Protein AF-A0A975VCB9-F1 (afdb_monomer)

pLDDT: mean 85.42, std 9.33, range [55.75, 95.0]

Radius of gyration: 16.87 Å; Cα contacts (8 Å, |Δi|>4): 49; chains: 1; bounding box: 42×22×52 Å

Solvent-accessible surface area (backbone atoms only — not comparable to full-atom values): 5746 Å² total; per-residue (Å²): 135,86,52,75,66,55,53,53,53,50,51,50,53,52,50,51,53,51,51,54,49,54,54,50,51,54,52,51,52,47,60,73,66,67,53,92,60,88,48,73,65,56,54,49,51,47,47,71,63,49,43,59,55,53,52,52,51,51,52,52,50,50,54,46,46,53,52,18,51,51,39,30,74,76,68,67,43,56,66,54,43,54,54,45,51,54,53,53,52,51,53,52,52,52,53,51,52,53,59,77,75,106

Secondary structure (DSSP, 8-state):
---HHHHHHHHHHHHHHHHHHHHHHHHHHHHHTT-SS--HHHHHHHHHHHHHHHHHHHHHHHHHHHHHHHHHHHH---HHHHHHHHHHHHHHHHHHHHHHH-

Foldseek 3Di:
DQDPLNVLLVVLVVLLVLLLVQLVVLVVVCVVVVPPDDDPVSVVVCCVRNVVSVVVNVVSLVVLCVVQVCCCVPPVDNVSVVSSVVSVVVVVVSVVVSVVVD

Structure (mmCIF, N/CA/C/O backbone):
data_AF-A0A975VCB9-F1
#
_entry.id   AF-A0A975VCB9-F1
#
loop_
_atom_site.group_PDB
_atom_site.id
_atom_site.type_symbol
_atom_site.label_atom_id
_atom_site.label_alt_id
_atom_site.label_comp_id
_atom_site.label_asym_id
_atom_site.label_entity_id
_atom_site.label_seq_id
_atom_site.pdbx_PDB_ins_code
_atom_site.Cartn_x
_atom_site.Cartn_y
_atom_site.Cartn_z
_atom_site.occupancy
_atom_site.B_iso_or_equiv
_atom_site.auth_seq_id
_atom_site.auth_comp_id
_atom_site.auth_asym_id
_atom_site.auth_atom_id
_atom_site.pdbx_PDB_model_num
ATOM 1 N N . MET A 1 1 ? -23.698 9.469 4.908 1.00 64.25 1 MET A N 1
ATOM 2 C CA . MET A 1 1 ? -22.458 9.778 5.659 1.00 64.25 1 MET A CA 1
ATOM 3 C C . MET A 1 1 ? -21.425 8.709 5.335 1.00 64.25 1 MET A C 1
ATOM 5 O O . MET A 1 1 ? -21.709 7.540 5.560 1.00 64.25 1 MET A O 1
ATOM 9 N N . ILE A 1 2 ? -20.274 9.068 4.760 1.00 74.69 2 ILE A N 1
ATOM 10 C CA . ILE A 1 2 ? -19.209 8.097 4.451 1.00 74.69 2 ILE A CA 1
ATOM 11 C C . ILE A 1 2 ? -18.436 7.804 5.742 1.00 74.69 2 ILE A C 1
ATOM 13 O O . ILE A 1 2 ? -18.001 8.728 6.428 1.00 74.69 2 ILE A O 1
ATOM 17 N N . SER A 1 3 ? -18.280 6.526 6.098 1.00 86.50 3 SER A N 1
ATOM 18 C CA . SER A 1 3 ? -17.515 6.152 7.292 1.00 86.50 3 SER A CA 1
ATOM 19 C C . SER A 1 3 ? -16.011 6.350 7.060 1.00 86.50 3 SER A C 1
ATOM 21 O O . SER A 1 3 ? -15.511 6.141 5.954 1.00 86.50 3 SER A O 1
ATOM 23 N N . ARG A 1 4 ? -15.250 6.691 8.110 1.00 85.62 4 ARG A N 1
ATOM 24 C CA . ARG A 1 4 ? -13.776 6.811 8.027 1.00 85.62 4 ARG A CA 1
ATOM 25 C C . ARG A 1 4 ? -13.111 5.532 7.498 1.00 85.62 4 ARG A C 1
ATOM 27 O O . ARG A 1 4 ? -12.105 5.602 6.803 1.00 85.62 4 ARG A O 1
ATOM 34 N N . ARG A 1 5 ? -13.711 4.370 7.778 1.00 85.81 5 ARG A N 1
ATOM 35 C CA . ARG A 1 5 ? -13.257 3.059 7.290 1.00 85.81 5 ARG A CA 1
ATOM 36 C C . ARG A 1 5 ? -13.437 2.935 5.774 1.00 85.81 5 ARG A C 1
ATOM 38 O O . ARG A 1 5 ? -12.531 2.463 5.102 1.00 85.81 5 ARG A O 1
ATOM 45 N N . CYS A 1 6 ? -14.554 3.425 5.229 1.00 87.19 6 CYS A N 1
ATOM 46 C CA . CYS A 1 6 ? -14.783 3.464 3.782 1.00 87.19 6 CYS A CA 1
ATOM 47 C C . CYS A 1 6 ? -13.758 4.354 3.068 1.00 87.19 6 CYS A C 1
ATOM 49 O O . CYS A 1 6 ? -13.271 3.972 2.011 1.00 87.19 6 CYS A O 1
ATOM 51 N N . LEU A 1 7 ? -13.392 5.499 3.657 1.00 89.62 7 LEU A N 1
ATOM 52 C CA . LEU A 1 7 ? -12.347 6.369 3.102 1.00 89.62 7 LEU A CA 1
ATOM 53 C C . LEU A 1 7 ? -10.975 5.685 3.112 1.00 89.62 7 LEU A C 1
ATOM 55 O O . LEU A 1 7 ? -10.270 5.726 2.112 1.00 89.62 7 LEU A O 1
ATOM 59 N N . TYR A 1 8 ? -10.619 5.013 4.211 1.00 90.31 8 TYR A N 1
ATOM 60 C CA . TYR A 1 8 ? -9.361 4.271 4.325 1.00 90.31 8 TYR A CA 1
ATOM 61 C C . TYR A 1 8 ? -9.256 3.128 3.307 1.00 90.31 8 TYR A C 1
ATOM 63 O O . TYR A 1 8 ? -8.241 2.994 2.623 1.00 90.31 8 TYR A O 1
ATOM 71 N N . VAL A 1 9 ? -10.314 2.322 3.180 1.00 92.75 9 VAL A N 1
ATOM 72 C CA . VAL A 1 9 ? -10.372 1.224 2.205 1.00 92.75 9 VAL A CA 1
ATOM 73 C C . VAL A 1 9 ? -10.349 1.773 0.780 1.00 92.75 9 VAL A C 1
ATOM 75 O O . VAL A 1 9 ? -9.579 1.283 -0.038 1.00 92.75 9 VAL A O 1
ATOM 78 N N . GLY A 1 10 ? -11.134 2.814 0.490 1.00 93.06 10 GLY A N 1
ATOM 79 C CA . GLY A 1 10 ? -11.182 3.440 -0.832 1.00 93.06 10 GLY A CA 1
ATOM 80 C C . GLY A 1 10 ? -9.841 4.040 -1.251 1.00 93.06 10 GLY A C 1
ATOM 81 O O . GLY A 1 10 ? -9.393 3.806 -2.370 1.00 93.06 10 GLY A O 1
ATOM 82 N N . ALA A 1 11 ? -9.159 4.742 -0.341 1.00 92.44 11 ALA A N 1
ATOM 83 C CA . ALA A 1 11 ? -7.824 5.275 -0.592 1.00 92.44 11 ALA A CA 1
ATOM 84 C C . ALA A 1 11 ? -6.830 4.150 -0.905 1.00 92.44 11 ALA A C 1
ATOM 86 O O . ALA A 1 11 ? -6.117 4.234 -1.899 1.00 92.44 11 ALA A O 1
ATOM 87 N N . ASN A 1 12 ? -6.810 3.078 -0.106 1.00 95.00 12 ASN A N 1
ATOM 88 C CA . ASN A 1 12 ? -5.911 1.947 -0.344 1.00 95.00 12 ASN A CA 1
ATOM 89 C C . ASN A 1 12 ? -6.224 1.198 -1.641 1.00 95.00 12 ASN A C 1
ATOM 91 O O . ASN A 1 12 ? -5.299 0.834 -2.359 1.00 95.00 12 ASN A O 1
ATOM 95 N N . ALA A 1 13 ? -7.501 1.007 -1.975 1.00 93.69 13 ALA A N 1
ATOM 96 C CA . ALA A 1 13 ? -7.898 0.411 -3.246 1.00 93.69 13 ALA A CA 1
ATOM 97 C C . ALA A 1 13 ? -7.398 1.251 -4.431 1.00 93.69 13 ALA A C 1
ATOM 99 O O . ALA A 1 13 ? -6.801 0.709 -5.358 1.00 93.69 13 ALA A O 1
ATOM 100 N N . LEU A 1 14 ? -7.566 2.576 -4.370 1.00 94.06 14 LEU A N 1
ATOM 101 C CA . LEU A 1 14 ? -7.026 3.490 -5.376 1.00 94.06 14 LEU A CA 1
ATOM 102 C C . LEU A 1 14 ? -5.493 3.423 -5.440 1.00 94.06 14 LEU A C 1
ATOM 104 O O . LEU A 1 14 ? -4.932 3.376 -6.530 1.00 94.06 14 LEU A O 1
ATOM 108 N N . GLY A 1 15 ? -4.818 3.367 -4.290 1.00 92.25 15 GLY A N 1
ATOM 109 C CA . GLY A 1 15 ? -3.366 3.218 -4.208 1.00 92.25 15 GLY A CA 1
ATOM 110 C C . GLY A 1 15 ? -2.854 1.944 -4.871 1.00 92.25 15 GLY A C 1
ATOM 111 O O . GLY A 1 15 ? -1.901 2.001 -5.642 1.00 92.25 15 GLY A O 1
ATOM 112 N N . ILE A 1 16 ? -3.522 0.812 -4.634 1.00 93.44 16 ILE A N 1
ATOM 113 C CA . ILE A 1 16 ? -3.203 -0.468 -5.278 1.00 93.44 16 ILE A CA 1
ATOM 114 C C . ILE A 1 16 ? -3.407 -0.373 -6.793 1.00 93.44 16 ILE A C 1
ATOM 116 O O . ILE A 1 16 ? -2.541 -0.804 -7.550 1.00 93.44 16 ILE A O 1
ATOM 120 N N . LEU A 1 17 ? -4.517 0.215 -7.253 1.00 93.62 17 LEU A N 1
ATOM 121 C CA . LEU A 1 17 ? -4.779 0.389 -8.685 1.00 93.62 17 LEU A CA 1
ATOM 122 C C . LEU A 1 17 ? -3.711 1.257 -9.359 1.00 93.62 17 LEU A C 1
ATOM 124 O O . LEU A 1 17 ? -3.212 0.889 -10.420 1.00 93.62 17 LEU A O 1
ATOM 128 N N . LEU A 1 18 ? -3.327 2.371 -8.730 1.00 91.25 18 LEU A N 1
ATOM 129 C CA . LEU A 1 18 ? -2.250 3.233 -9.216 1.00 91.25 18 LEU A CA 1
ATOM 130 C C . LEU A 1 18 ? -0.911 2.493 -9.248 1.00 91.25 18 LEU A C 1
ATOM 132 O O . LEU A 1 18 ? -0.181 2.596 -10.228 1.00 91.25 18 LEU A O 1
ATOM 136 N N . PHE A 1 19 ? -0.602 1.713 -8.211 1.00 89.81 19 PHE A N 1
ATOM 137 C CA . PHE A 1 19 ? 0.627 0.928 -8.147 1.00 89.81 19 PHE A CA 1
ATOM 138 C C . PHE A 1 19 ? 0.710 -0.085 -9.295 1.00 89.81 19 PHE A C 1
ATOM 140 O O . PHE A 1 19 ? 1.701 -0.110 -10.023 1.00 89.81 19 PHE A O 1
ATOM 147 N N . LEU A 1 20 ? -0.356 -0.861 -9.511 1.00 89.88 20 LEU A N 1
ATOM 148 C CA . LEU A 1 20 ? -0.441 -1.818 -10.616 1.00 89.88 20 LEU A CA 1
ATOM 149 C C . LEU A 1 20 ? -0.354 -1.125 -11.983 1.00 89.88 20 LEU A C 1
ATOM 151 O O . LEU A 1 20 ? 0.306 -1.635 -12.886 1.00 89.88 20 LEU A O 1
ATOM 155 N N . TYR A 1 21 ? -0.991 0.039 -12.130 1.00 90.12 21 TYR A N 1
ATOM 156 C CA . TYR A 1 21 ? -0.925 0.840 -13.350 1.00 90.12 21 TYR A CA 1
ATOM 157 C C . TYR A 1 21 ? 0.507 1.294 -13.661 1.00 90.12 21 TYR A C 1
ATOM 159 O O . TYR A 1 21 ? 0.986 1.054 -14.766 1.00 90.12 21 TYR A O 1
ATOM 167 N N . PHE A 1 22 ? 1.218 1.881 -12.692 1.00 86.62 22 PHE A N 1
ATOM 168 C CA . PHE A 1 22 ? 2.591 2.350 -12.905 1.00 86.62 22 PHE A CA 1
ATOM 169 C C . PHE A 1 22 ? 3.553 1.212 -13.233 1.00 86.62 22 PHE A C 1
ATOM 171 O O . PHE A 1 22 ? 4.354 1.340 -14.154 1.00 86.62 22 PHE A O 1
ATOM 178 N N . VAL A 1 23 ? 3.452 0.085 -12.521 1.00 85.62 23 VAL A N 1
ATOM 179 C CA . VAL A 1 23 ? 4.261 -1.106 -12.816 1.00 85.62 23 VAL A CA 1
ATOM 180 C C . VAL A 1 23 ? 4.021 -1.563 -14.255 1.00 85.62 23 VAL A C 1
ATOM 182 O O . VAL A 1 23 ? 4.976 -1.790 -14.995 1.00 85.62 23 VAL A O 1
ATOM 185 N N . ARG A 1 24 ? 2.751 -1.667 -14.667 1.00 87.06 24 ARG A N 1
ATOM 186 C CA . ARG A 1 24 ? 2.384 -2.096 -16.019 1.00 87.06 24 ARG A CA 1
ATOM 187 C C . ARG A 1 24 ? 2.909 -1.141 -17.088 1.00 87.06 24 ARG A C 1
ATOM 189 O O . ARG A 1 24 ? 3.415 -1.607 -18.104 1.00 87.06 24 ARG A O 1
ATOM 196 N N . GLU A 1 25 ? 2.789 0.168 -16.879 1.00 86.38 25 GLU A N 1
ATOM 197 C CA . GLU A 1 25 ? 3.311 1.168 -17.817 1.00 86.38 25 GLU A CA 1
ATOM 198 C C . GLU A 1 25 ? 4.827 1.033 -17.983 1.00 86.38 25 GLU A C 1
ATOM 200 O O . GLU A 1 25 ? 5.309 0.966 -19.113 1.00 86.38 25 GLU A O 1
ATOM 205 N N . ILE A 1 26 ? 5.569 0.885 -16.881 1.00 81.94 26 ILE A N 1
ATOM 206 C CA . ILE A 1 26 ? 7.025 0.681 -16.914 1.00 81.94 26 ILE A CA 1
ATOM 207 C C . ILE A 1 26 ? 7.380 -0.589 -17.695 1.00 81.94 26 ILE A C 1
ATOM 209 O O . ILE A 1 26 ? 8.216 -0.537 -18.594 1.00 81.94 26 ILE A O 1
ATOM 213 N N . GLN A 1 27 ? 6.706 -1.709 -17.421 1.00 80.62 27 GLN A N 1
ATOM 214 C CA . GLN A 1 27 ? 6.914 -2.954 -18.169 1.00 80.62 27 GLN A CA 1
ATOM 215 C C . GLN A 1 27 ? 6.607 -2.796 -19.661 1.00 80.62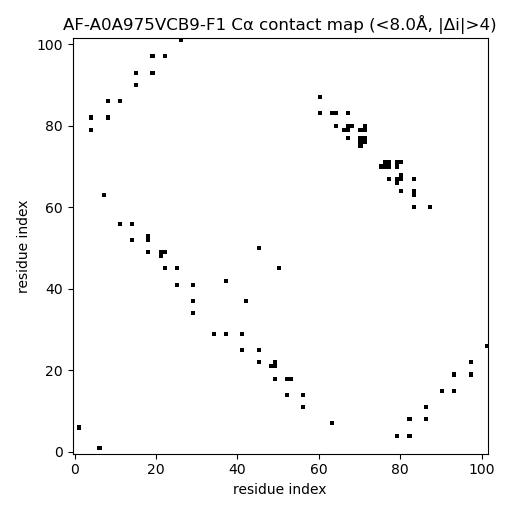 27 GLN A C 1
ATOM 217 O O . GLN A 1 27 ? 7.349 -3.298 -20.502 1.00 80.62 27 GLN A O 1
ATOM 222 N N . SER A 1 28 ? 5.532 -2.080 -20.000 1.00 83.81 28 SER A N 1
ATOM 223 C CA . SER A 1 28 ? 5.158 -1.848 -21.394 1.00 83.81 28 SER A CA 1
ATOM 224 C C . SER A 1 28 ? 6.194 -1.002 -22.136 1.00 83.81 28 SER A C 1
ATOM 226 O O . SER A 1 28 ? 6.476 -1.271 -23.302 1.00 83.81 28 SER A O 1
ATOM 228 N N . THR A 1 29 ? 6.799 -0.023 -21.460 1.00 82.12 29 THR A N 1
ATOM 229 C CA . THR A 1 29 ? 7.872 0.807 -22.016 1.00 82.12 29 THR A CA 1
ATOM 230 C C . THR A 1 29 ? 9.121 -0.030 -22.275 1.00 82.12 29 THR A C 1
ATOM 232 O O . THR A 1 29 ? 9.636 -0.000 -23.388 1.00 82.12 29 THR A O 1
ATOM 235 N N . ILE A 1 30 ? 9.534 -0.868 -21.314 1.00 77.19 30 ILE A N 1
ATOM 236 C CA . ILE A 1 30 ? 10.675 -1.787 -21.478 1.00 77.19 30 ILE A CA 1
ATOM 237 C C . ILE A 1 30 ? 10.460 -2.719 -22.682 1.00 77.19 30 ILE A C 1
ATOM 239 O O . ILE A 1 30 ? 11.357 -2.890 -23.503 1.00 77.19 30 ILE A O 1
ATOM 243 N N . GLN A 1 31 ? 9.255 -3.286 -22.826 1.00 80.12 31 GLN A N 1
ATOM 244 C CA . GLN A 1 31 ? 8.923 -4.168 -23.951 1.00 80.12 31 GLN A CA 1
ATOM 245 C C . GLN A 1 31 ? 8.931 -3.443 -25.303 1.00 80.12 31 GLN A C 1
ATOM 247 O O . GLN A 1 31 ? 9.387 -4.010 -26.292 1.00 80.12 31 GLN A O 1
ATOM 252 N N . ARG A 1 32 ? 8.427 -2.203 -25.366 1.00 80.81 32 ARG A N 1
ATOM 253 C CA . ARG A 1 32 ? 8.382 -1.406 -26.608 1.00 80.81 32 ARG A CA 1
ATOM 254 C C . ARG A 1 32 ? 9.757 -0.976 -27.093 1.00 80.81 32 ARG A C 1
ATOM 256 O O . ARG A 1 32 ? 9.938 -0.795 -28.290 1.00 80.81 32 ARG A O 1
ATOM 263 N N . GLU A 1 33 ? 10.695 -0.786 -26.177 1.00 77.38 33 GLU A N 1
ATOM 264 C CA . GLU A 1 33 ? 12.057 -0.383 -26.514 1.00 77.38 33 GLU A CA 1
ATOM 265 C C . GLU A 1 33 ? 12.942 -1.569 -26.941 1.00 77.38 33 GLU A C 1
ATOM 267 O O . GLU A 1 33 ? 14.121 -1.361 -27.210 1.00 77.38 33 GLU A O 1
ATOM 272 N N . GLU A 1 34 ? 12.390 -2.795 -27.010 1.00 64.81 34 GLU A N 1
ATOM 273 C CA . GLU A 1 34 ? 13.095 -4.047 -27.357 1.00 64.81 34 GLU A CA 1
ATOM 274 C C . GLU A 1 34 ? 14.418 -4.235 -26.594 1.00 64.81 34 GLU A C 1
ATOM 276 O O . GLU A 1 34 ? 15.330 -4.938 -27.038 1.00 64.81 34 GLU A O 1
ATOM 281 N N . ARG A 1 35 ? 14.541 -3.618 -25.413 1.00 62.81 35 ARG A N 1
ATOM 282 C CA . ARG A 1 35 ? 15.749 -3.738 -24.606 1.00 62.81 35 ARG A CA 1
ATOM 283 C C . ARG A 1 35 ? 15.800 -5.148 -24.046 1.00 62.81 35 ARG A C 1
ATOM 285 O O . ARG A 1 35 ? 14.957 -5.558 -23.252 1.00 62.81 35 ARG A O 1
ATOM 292 N N . SER A 1 36 ? 16.814 -5.900 -24.466 1.00 59.62 36 SER A N 1
ATOM 293 C CA . SER A 1 36 ? 17.033 -7.281 -24.030 1.00 59.62 36 SER A CA 1
ATOM 294 C C . SER A 1 36 ? 17.307 -7.394 -22.527 1.00 59.62 36 SER A C 1
ATOM 296 O O . SER A 1 36 ? 17.126 -8.470 -21.960 1.00 59.62 36 SER A O 1
ATOM 298 N N . HIS A 1 37 ? 17.708 -6.296 -21.874 1.00 61.41 37 HIS A N 1
ATOM 299 C CA . HIS A 1 37 ? 17.876 -6.213 -20.428 1.00 61.41 37 HIS A CA 1
ATOM 300 C C . HIS A 1 37 ? 17.334 -4.883 -19.884 1.00 61.41 37 HIS A C 1
ATOM 302 O O . HIS A 1 37 ? 17.541 -3.855 -20.523 1.00 61.41 37 HIS A O 1
ATOM 308 N N . PRO A 1 38 ? 16.662 -4.888 -18.715 1.00 63.81 38 PRO A N 1
ATOM 309 C CA . PRO A 1 38 ? 16.330 -3.660 -18.006 1.00 63.81 38 PRO A CA 1
ATOM 310 C C . PRO A 1 38 ? 17.621 -2.952 -17.600 1.00 63.81 38 PRO A C 1
ATOM 312 O O . PRO A 1 38 ? 18.472 -3.542 -16.926 1.00 63.81 38 PRO A O 1
ATOM 315 N N . ASP A 1 39 ? 17.759 -1.687 -17.978 1.00 72.00 39 ASP A N 1
ATOM 316 C CA . ASP A 1 39 ? 18.944 -0.910 -17.642 1.00 72.00 39 ASP A CA 1
ATOM 317 C C . ASP A 1 39 ? 18.800 -0.281 -16.248 1.00 72.00 39 ASP A C 1
ATOM 319 O O . ASP A 1 39 ? 17.707 -0.146 -15.686 1.00 72.00 39 ASP A O 1
ATOM 323 N N . PHE A 1 40 ? 19.913 0.190 -15.679 1.00 73.38 40 PHE A N 1
ATOM 324 C CA . PHE A 1 40 ? 19.900 0.931 -14.410 1.00 73.38 40 PHE A CA 1
ATOM 325 C C . PHE A 1 40 ? 18.954 2.150 -14.448 1.00 73.38 40 PHE A C 1
ATOM 327 O O . PHE A 1 40 ? 18.334 2.490 -13.439 1.00 73.38 40 PHE A O 1
ATOM 334 N N . GLY A 1 41 ? 18.791 2.770 -15.624 1.00 74.00 41 GLY A N 1
ATOM 335 C CA . GLY A 1 41 ? 17.841 3.862 -15.847 1.00 74.00 41 GLY A CA 1
ATOM 336 C C . GLY A 1 41 ? 16.378 3.455 -15.643 1.00 74.00 41 GLY A C 1
ATOM 337 O O . GLY A 1 41 ? 15.619 4.209 -15.035 1.00 74.00 41 GLY A O 1
ATOM 338 N N . ASP A 1 42 ? 15.996 2.245 -16.048 1.00 69.75 42 ASP A N 1
ATOM 339 C CA . ASP A 1 42 ? 14.623 1.743 -15.908 1.00 69.75 42 ASP A CA 1
ATOM 340 C C . ASP A 1 42 ? 14.306 1.444 -14.436 1.00 69.75 42 ASP A C 1
ATOM 342 O O . ASP A 1 42 ? 13.227 1.765 -13.930 1.00 69.75 42 ASP A O 1
ATOM 346 N N . SER A 1 43 ? 15.298 0.925 -13.706 1.00 70.94 43 SER A N 1
ATOM 347 C CA . SER A 1 43 ? 15.215 0.727 -12.253 1.00 70.94 43 SER A CA 1
ATOM 348 C C . SER A 1 43 ? 15.103 2.054 -11.495 1.00 70.94 43 SER A C 1
ATOM 350 O O . SER A 1 43 ? 14.315 2.166 -10.555 1.00 70.94 43 SER A O 1
ATOM 352 N N . LEU A 1 44 ? 15.846 3.087 -11.910 1.00 78.56 44 LEU A N 1
ATOM 353 C CA . LEU A 1 44 ? 15.719 4.429 -11.337 1.00 78.56 44 LEU A CA 1
ATOM 354 C C . LEU A 1 44 ? 14.346 5.036 -11.628 1.00 78.56 44 LEU A C 1
ATOM 356 O O . LEU A 1 44 ? 13.734 5.596 -10.722 1.00 78.56 44 LEU A O 1
ATOM 360 N N . SER A 1 45 ? 13.838 4.888 -12.852 1.00 74.94 45 SER A N 1
ATOM 361 C CA . SER A 1 45 ? 12.490 5.330 -13.221 1.00 74.94 45 SER A CA 1
ATOM 362 C C . SER A 1 45 ? 11.430 4.660 -12.344 1.00 74.94 45 SER A C 1
ATOM 364 O O . SER A 1 45 ? 10.571 5.335 -11.771 1.00 74.94 45 SER A O 1
ATOM 366 N N . PHE A 1 46 ? 11.545 3.349 -12.119 1.00 72.12 46 PHE A N 1
ATOM 367 C CA . PHE A 1 46 ? 10.680 2.629 -11.189 1.00 72.12 46 PHE A CA 1
ATOM 368 C C . PHE A 1 46 ? 10.755 3.192 -9.770 1.00 72.12 46 PHE A C 1
ATOM 370 O O . PHE A 1 46 ? 9.722 3.463 -9.156 1.00 72.12 46 PHE A O 1
ATOM 377 N N . ILE A 1 47 ? 11.963 3.428 -9.258 1.00 78.31 47 ILE A N 1
ATOM 378 C CA . ILE A 1 47 ? 12.166 3.992 -7.924 1.00 78.31 47 ILE A CA 1
ATOM 379 C C . ILE A 1 47 ? 11.538 5.388 -7.830 1.00 78.31 47 ILE A C 1
ATOM 381 O O . ILE A 1 47 ? 10.752 5.634 -6.924 1.00 78.31 47 ILE A O 1
ATOM 385 N N . PHE A 1 48 ? 11.795 6.298 -8.766 1.00 81.69 48 PHE A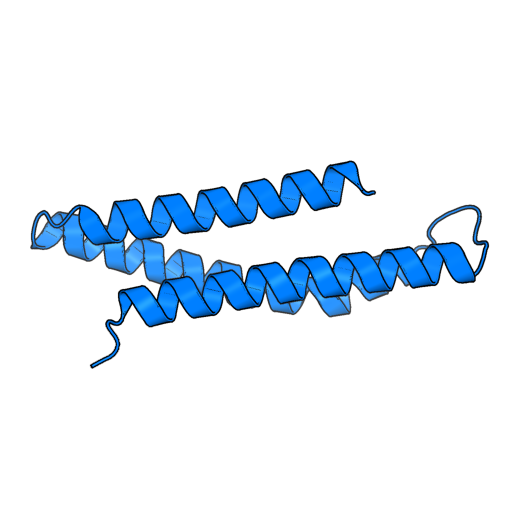 N 1
ATOM 386 C CA . PHE A 1 48 ? 11.260 7.660 -8.678 1.00 81.69 48 PHE A CA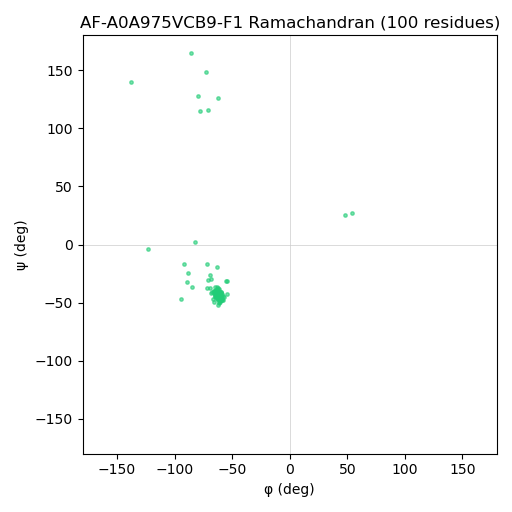 1
ATOM 387 C C . PHE A 1 48 ? 9.742 7.743 -8.867 1.00 81.69 48 PHE A C 1
ATOM 389 O O . PHE A 1 48 ? 9.119 8.653 -8.323 1.00 81.69 48 PHE A O 1
ATOM 396 N N . THR A 1 49 ? 9.136 6.791 -9.580 1.00 78.94 49 THR A N 1
ATOM 397 C CA . THR A 1 49 ? 7.697 6.824 -9.882 1.00 78.94 49 THR A CA 1
ATOM 398 C C . THR A 1 49 ? 6.874 6.027 -8.867 1.00 78.94 49 THR A C 1
ATOM 400 O O . THR A 1 49 ? 5.879 6.524 -8.341 1.00 78.94 49 THR A O 1
ATOM 403 N N . ALA A 1 50 ? 7.294 4.801 -8.539 1.00 80.44 50 ALA A N 1
ATOM 404 C CA . ALA A 1 50 ? 6.541 3.904 -7.666 1.00 80.44 50 ALA A CA 1
ATOM 405 C C . ALA A 1 50 ? 6.887 4.074 -6.176 1.00 80.44 50 ALA A C 1
ATOM 407 O O . ALA A 1 50 ? 6.003 3.909 -5.333 1.00 80.44 50 ALA A O 1
ATOM 408 N N . LEU A 1 51 ? 8.131 4.432 -5.819 1.00 83.31 51 LEU A N 1
ATOM 409 C CA . LEU A 1 51 ? 8.544 4.542 -4.411 1.00 83.31 51 LEU A CA 1
ATOM 410 C C . LEU A 1 51 ? 7.763 5.615 -3.634 1.00 83.31 51 LEU A C 1
ATOM 412 O O . LEU A 1 51 ? 7.344 5.310 -2.517 1.00 83.31 51 LEU A O 1
ATOM 416 N N . PRO A 1 52 ? 7.503 6.830 -4.167 1.00 86.94 52 PRO A N 1
ATOM 417 C CA . PRO A 1 52 ? 6.714 7.825 -3.442 1.00 86.94 52 PRO A CA 1
ATOM 418 C C . PRO A 1 52 ? 5.297 7.327 -3.151 1.00 86.94 52 PRO A C 1
ATOM 420 O O . PRO A 1 52 ? 4.793 7.504 -2.043 1.00 86.94 52 PRO A O 1
ATOM 423 N N . LEU A 1 53 ? 4.678 6.645 -4.120 1.00 88.25 53 LEU A N 1
ATOM 424 C CA . LEU A 1 53 ? 3.351 6.058 -3.963 1.00 88.25 53 LEU A CA 1
ATOM 425 C C . LEU A 1 53 ? 3.355 4.996 -2.856 1.00 88.25 53 LEU A C 1
ATOM 427 O O . LEU A 1 53 ? 2.563 5.077 -1.917 1.00 88.25 53 LEU A O 1
ATOM 431 N N . VAL A 1 54 ? 4.280 4.036 -2.930 1.00 86.31 54 VAL A N 1
ATOM 432 C CA . VAL A 1 54 ? 4.425 2.982 -1.917 1.00 86.31 54 VAL A CA 1
ATOM 433 C C . VAL A 1 54 ? 4.716 3.586 -0.541 1.00 86.31 54 VAL A C 1
ATOM 435 O O . VAL A 1 54 ? 4.121 3.159 0.443 1.00 86.31 54 VAL A O 1
ATOM 438 N N . GLY A 1 55 ? 5.558 4.619 -0.462 1.00 89.50 55 GLY A N 1
ATOM 439 C CA . GLY A 1 55 ? 5.888 5.316 0.781 1.00 89.50 55 GLY A CA 1
ATOM 440 C C . GLY A 1 55 ? 4.680 6.003 1.422 1.00 89.50 55 GLY A C 1
ATOM 441 O O . GLY A 1 55 ? 4.421 5.813 2.612 1.00 89.50 55 GLY A O 1
ATOM 442 N N . VAL A 1 56 ? 3.891 6.743 0.636 1.00 92.12 56 VAL A N 1
ATOM 443 C CA . VAL A 1 56 ? 2.660 7.394 1.118 1.00 92.12 56 VAL A CA 1
ATOM 444 C C . VAL A 1 56 ? 1.673 6.353 1.641 1.00 92.12 56 VAL A C 1
ATOM 446 O O . VAL A 1 56 ? 1.160 6.491 2.752 1.00 92.12 56 VAL A O 1
ATOM 449 N N . PHE A 1 57 ? 1.435 5.276 0.890 1.00 92.12 57 PHE A N 1
ATOM 450 C CA . PHE A 1 57 ? 0.498 4.238 1.317 1.00 92.12 57 PHE A CA 1
ATOM 451 C C . PHE A 1 57 ? 1.022 3.395 2.482 1.00 92.12 57 PHE A C 1
ATOM 453 O O . PHE A 1 57 ? 0.233 2.987 3.333 1.00 92.12 57 PHE A O 1
ATOM 460 N N . ALA A 1 58 ? 2.335 3.200 2.605 1.00 89.81 58 ALA A N 1
ATOM 461 C CA . ALA A 1 58 ? 2.940 2.598 3.789 1.00 89.81 58 ALA A CA 1
ATOM 462 C C . ALA A 1 58 ? 2.688 3.454 5.042 1.00 89.81 58 ALA A C 1
ATOM 464 O O . ALA A 1 58 ? 2.266 2.917 6.066 1.00 89.81 58 ALA A O 1
ATOM 465 N N . MET A 1 59 ? 2.851 4.781 4.958 1.00 92.88 59 MET A N 1
ATOM 466 C CA . MET A 1 59 ? 2.517 5.686 6.066 1.00 92.88 59 MET A CA 1
ATOM 467 C C . MET A 1 59 ? 1.023 5.660 6.403 1.00 92.88 59 MET A C 1
ATOM 469 O O . MET A 1 59 ? 0.665 5.578 7.576 1.00 92.88 59 MET A O 1
ATOM 473 N N . VAL A 1 60 ? 0.141 5.683 5.398 1.00 91.69 60 VAL A N 1
ATOM 474 C CA . VAL A 1 60 ? -1.315 5.591 5.612 1.00 91.69 60 VAL A CA 1
ATOM 475 C C . VAL A 1 60 ? -1.683 4.286 6.321 1.00 91.69 60 VAL A C 1
ATO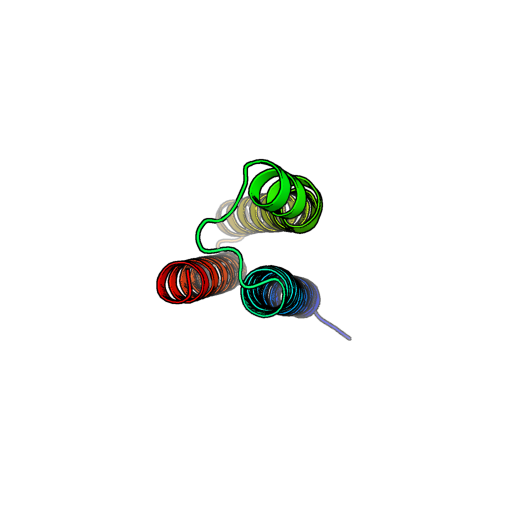M 477 O O . VAL A 1 60 ? -2.451 4.312 7.284 1.00 91.69 60 VAL A O 1
ATOM 480 N N . ASN A 1 61 ? -1.109 3.159 5.896 1.00 92.38 61 ASN A N 1
ATOM 481 C CA . ASN A 1 61 ? -1.327 1.863 6.536 1.00 92.38 61 ASN A CA 1
ATOM 482 C C . ASN A 1 61 ? -0.772 1.821 7.964 1.00 92.38 61 ASN A C 1
ATOM 484 O O . ASN A 1 61 ? -1.438 1.300 8.856 1.00 92.38 61 ASN A O 1
ATOM 488 N N . LEU A 1 62 ? 0.398 2.417 8.215 1.00 92.88 62 LEU A N 1
ATOM 489 C CA . LEU A 1 62 ? 0.972 2.510 9.558 1.00 92.88 62 LEU A CA 1
ATOM 490 C C . LEU A 1 62 ? 0.066 3.313 10.500 1.00 92.88 62 LEU A C 1
ATOM 492 O O . LEU A 1 62 ? -0.238 2.862 11.603 1.00 92.88 62 LEU A O 1
ATOM 496 N N . LEU A 1 63 ? -0.421 4.474 10.055 1.00 92.56 63 LEU A N 1
ATOM 497 C CA . LEU A 1 63 ? -1.366 5.289 10.822 1.00 92.56 63 LEU A CA 1
ATOM 498 C C . LEU A 1 63 ? -2.688 4.543 11.062 1.00 92.56 63 LEU A C 1
ATOM 500 O O . LEU A 1 63 ? -3.237 4.597 12.165 1.00 92.56 63 LEU A O 1
ATOM 504 N N . GLY A 1 64 ? -3.176 3.806 10.059 1.00 89.88 64 GLY A N 1
ATOM 505 C CA . GLY A 1 64 ? -4.341 2.928 10.177 1.00 89.88 64 GLY A CA 1
ATOM 506 C C . GLY A 1 64 ? -4.145 1.829 11.224 1.00 89.88 64 GLY A C 1
ATOM 507 O O . GLY A 1 64 ? -5.012 1.633 12.075 1.00 89.88 64 GLY A O 1
ATOM 508 N N . ALA A 1 65 ? -2.984 1.171 11.219 1.00 91.31 65 ALA A N 1
ATOM 509 C CA . ALA A 1 65 ? -2.628 0.123 12.170 1.00 91.31 65 ALA A CA 1
ATOM 510 C C . ALA A 1 65 ? -2.518 0.659 13.604 1.00 91.31 65 ALA A C 1
ATOM 512 O O . ALA A 1 65 ? -3.085 0.067 14.522 1.00 91.31 65 ALA A O 1
ATOM 513 N N . VAL A 1 66 ? -1.866 1.811 13.800 1.00 93.69 66 VAL A N 1
ATOM 514 C CA . VAL A 1 66 ? -1.793 2.475 15.112 1.00 93.69 66 VAL A CA 1
ATOM 515 C C . VAL A 1 66 ? -3.192 2.858 15.594 1.00 93.69 66 VAL A C 1
ATOM 517 O O . VAL A 1 66 ? -3.550 2.570 16.735 1.00 93.69 66 VAL A O 1
ATOM 520 N N . SER A 1 67 ? -4.025 3.441 14.727 1.00 91.12 67 SER A N 1
ATOM 521 C CA . SER A 1 67 ? -5.408 3.787 15.075 1.00 91.12 67 SER A CA 1
ATOM 522 C C . SER A 1 67 ? -6.234 2.554 15.455 1.00 91.12 67 SER A C 1
ATOM 524 O O . SER A 1 67 ? -6.993 2.601 16.426 1.00 91.12 67 SER A O 1
ATOM 526 N N . ALA A 1 68 ? -6.067 1.443 14.735 1.00 89.25 68 ALA A N 1
ATOM 527 C CA . ALA A 1 68 ? -6.729 0.182 15.038 1.00 89.25 68 ALA A CA 1
ATOM 528 C C . ALA A 1 68 ? -6.253 -0.420 16.368 1.00 89.25 68 ALA A C 1
ATOM 530 O O . ALA A 1 68 ? -7.081 -0.868 17.158 1.00 89.25 68 ALA A O 1
ATOM 531 N N . ALA A 1 69 ? -4.948 -0.374 16.648 1.00 91.56 69 ALA A N 1
ATOM 532 C CA . ALA A 1 69 ? -4.385 -0.824 17.917 1.00 91.56 69 ALA A CA 1
ATOM 533 C C . ALA A 1 69 ? -4.943 -0.008 19.091 1.00 91.56 69 ALA A C 1
ATOM 535 O O . ALA A 1 69 ? -5.405 -0.579 20.077 1.00 91.56 69 ALA A O 1
ATOM 536 N N . VAL A 1 70 ? -4.989 1.322 18.967 1.00 92.75 70 VAL A N 1
ATOM 537 C CA . VAL A 1 70 ? -5.575 2.203 19.989 1.00 92.75 70 VAL A CA 1
ATOM 538 C C . VAL A 1 70 ? -7.054 1.876 20.220 1.00 92.75 70 VAL A C 1
ATOM 540 O O . VAL A 1 70 ? -7.474 1.739 21.368 1.00 92.75 70 VAL A O 1
ATOM 543 N N . ALA A 1 71 ? -7.841 1.695 19.154 1.00 90.12 71 ALA A N 1
ATOM 544 C CA . ALA A 1 71 ? -9.254 1.323 19.264 1.00 90.12 71 ALA A CA 1
ATOM 545 C C . ALA A 1 71 ? -9.446 -0.039 19.954 1.00 90.12 71 ALA A C 1
ATOM 547 O O . ALA A 1 71 ? -10.350 -0.199 20.779 1.00 90.12 71 ALA A O 1
ATOM 548 N N . TYR A 1 72 ? -8.565 -0.998 19.672 1.00 91.44 72 TYR A N 1
ATOM 549 C CA . TYR A 1 72 ? -8.574 -2.301 20.321 1.00 91.44 72 TYR A CA 1
ATOM 550 C C . TYR A 1 72 ? -8.243 -2.197 21.816 1.00 91.44 72 TYR A C 1
ATOM 552 O O . TYR A 1 72 ? -8.996 -2.703 22.645 1.00 91.44 72 TYR A O 1
ATOM 560 N N . PHE A 1 73 ? -7.173 -1.495 22.193 1.00 94.31 73 PHE A N 1
ATOM 561 C CA . PHE A 1 73 ? -6.772 -1.388 23.599 1.00 94.31 73 PHE A CA 1
ATOM 562 C C . PHE A 1 73 ? -7.740 -0.552 24.442 1.00 94.31 73 PHE A C 1
ATOM 564 O O . PHE A 1 73 ? -8.000 -0.902 25.590 1.00 94.31 73 PHE A O 1
ATOM 571 N N . GLN A 1 74 ? -8.297 0.529 23.889 1.00 94.25 74 GLN A N 1
ATOM 572 C CA . GLN A 1 74 ? -9.177 1.429 24.643 1.00 94.25 74 GLN A CA 1
ATOM 573 C C . GLN A 1 74 ? -10.636 0.968 24.673 1.00 94.25 74 GLN A C 1
ATOM 575 O O . GLN A 1 74 ? -11.320 1.176 25.671 1.00 94.25 74 GLN A O 1
ATOM 580 N N . ARG A 1 75 ? -11.139 0.388 23.576 1.00 92.00 75 ARG A N 1
ATOM 581 C CA . ARG A 1 75 ? -12.576 0.108 23.391 1.00 92.00 75 ARG A CA 1
ATOM 582 C C . ARG A 1 75 ? -12.886 -1.360 23.113 1.00 92.00 75 ARG A C 1
ATOM 584 O O . ARG A 1 75 ? -14.054 -1.711 22.994 1.00 92.00 75 ARG A O 1
ATOM 591 N N . ARG A 1 76 ? -11.861 -2.214 22.987 1.00 91.06 76 ARG A N 1
ATOM 592 C CA . ARG A 1 76 ? -11.970 -3.615 22.533 1.00 91.06 76 ARG A CA 1
ATOM 593 C C . ARG A 1 76 ? -12.681 -3.771 21.186 1.00 91.06 76 ARG A C 1
ATOM 595 O O . ARG A 1 76 ? -13.237 -4.823 20.884 1.00 91.06 76 ARG A O 1
ATOM 602 N N . GLU A 1 77 ? -12.623 -2.739 20.346 1.00 90.19 77 GLU A N 1
ATOM 603 C CA . GLU A 1 77 ? -13.154 -2.797 18.988 1.00 90.19 77 GLU A CA 1
ATOM 604 C C . GLU A 1 77 ? -12.184 -3.559 18.077 1.00 90.19 77 GLU A C 1
ATOM 606 O O . GLU A 1 77 ? -11.076 -3.102 17.805 1.00 90.19 77 GLU A O 1
ATOM 611 N N . THR A 1 78 ? -12.608 -4.712 17.559 1.00 91.31 78 THR A N 1
ATOM 612 C CA . THR A 1 78 ? -11.803 -5.536 16.637 1.00 91.31 78 THR A CA 1
ATOM 613 C C . THR A 1 78 ? -11.992 -5.152 15.172 1.00 91.31 78 THR A C 1
ATOM 615 O O . THR A 1 78 ? -11.097 -5.360 14.354 1.00 91.31 78 THR A O 1
ATOM 618 N N . ALA A 1 79 ? -13.130 -4.546 14.824 1.00 90.06 79 ALA A N 1
ATOM 619 C CA . ALA A 1 79 ? -13.467 -4.209 13.442 1.00 90.06 79 ALA A CA 1
ATOM 620 C C . ALA A 1 79 ? -12.395 -3.360 12.717 1.00 90.06 79 ALA A C 1
ATOM 622 O O . ALA A 1 79 ? -12.079 -3.682 11.572 1.00 90.06 79 ALA A O 1
ATOM 623 N N . PRO A 1 80 ? -11.782 -2.321 13.327 1.00 88.06 80 PRO A N 1
ATOM 624 C CA . PRO A 1 80 ? -10.700 -1.570 12.683 1.00 88.06 80 PRO A CA 1
ATOM 625 C C . PRO A 1 80 ? -9.465 -2.426 12.371 1.00 88.06 80 PRO A C 1
ATOM 627 O O . PRO A 1 80 ? -8.859 -2.256 11.315 1.00 88.06 80 PRO A O 1
ATOM 630 N N . ALA A 1 81 ? -9.116 -3.363 13.258 1.00 88.94 81 ALA A N 1
ATOM 631 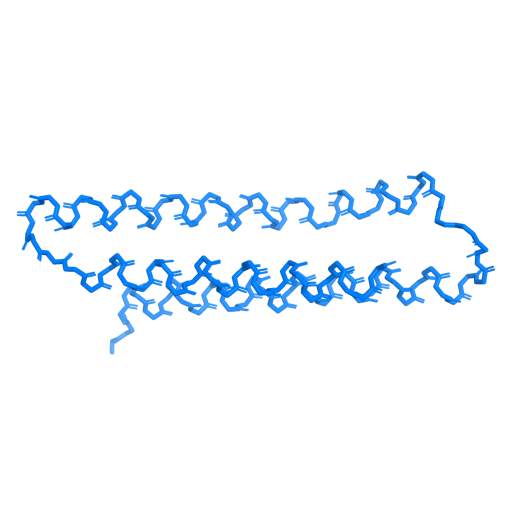C CA . ALA A 1 81 ? -7.972 -4.253 13.074 1.00 88.94 81 ALA A CA 1
ATOM 632 C C . ALA A 1 81 ? -8.206 -5.237 11.922 1.00 88.94 81 ALA A C 1
ATOM 634 O O . ALA A 1 81 ? -7.320 -5.423 11.093 1.00 88.94 81 ALA A O 1
ATOM 635 N N . VAL A 1 82 ? -9.419 -5.792 11.810 1.00 92.88 82 VAL A N 1
ATOM 636 C CA . VAL A 1 82 ? -9.805 -6.670 10.691 1.00 92.88 82 VAL A CA 1
ATOM 637 C C . VAL A 1 82 ? -9.740 -5.923 9.356 1.00 92.88 82 VAL A C 1
ATOM 639 O O . VAL A 1 82 ? -9.189 -6.443 8.389 1.00 92.88 82 VAL A O 1
ATOM 642 N N . VAL A 1 83 ? -10.243 -4.684 9.302 1.00 92.44 83 VAL A N 1
ATOM 643 C CA . VAL A 1 83 ? -10.161 -3.848 8.090 1.00 92.44 83 VAL A CA 1
ATOM 644 C C . VAL A 1 83 ? -8.705 -3.565 7.715 1.00 92.44 83 VAL A C 1
ATOM 646 O O . VAL A 1 83 ? -8.341 -3.686 6.547 1.00 92.44 83 VAL A O 1
ATOM 649 N N . CYS A 1 84 ? -7.862 -3.219 8.691 1.00 91.88 84 CYS A N 1
ATOM 650 C 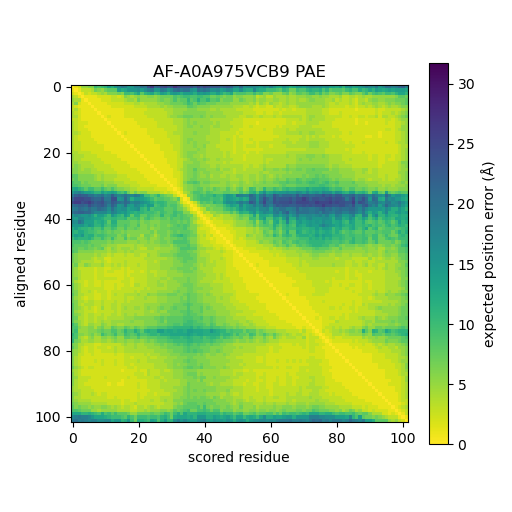CA . CYS A 1 84 ? -6.442 -2.979 8.453 1.00 91.88 84 CYS A CA 1
ATOM 651 C C . CYS A 1 84 ? -5.732 -4.238 7.936 1.00 91.88 84 CYS A C 1
ATOM 653 O O . CYS A 1 84 ? -4.996 -4.158 6.955 1.00 91.88 84 CYS A O 1
ATOM 655 N N . ALA A 1 85 ? -5.992 -5.397 8.549 1.00 92.31 85 ALA A N 1
ATOM 656 C CA . ALA A 1 85 ? -5.431 -6.674 8.121 1.00 92.31 85 ALA A CA 1
ATOM 657 C C . ALA A 1 85 ? -5.826 -7.002 6.675 1.00 92.31 85 ALA A C 1
ATOM 659 O O . ALA A 1 85 ? -4.953 -7.289 5.864 1.00 92.31 85 ALA A O 1
ATOM 660 N N . GLY A 1 86 ? -7.110 -6.863 6.325 1.00 93.69 86 GLY A N 1
ATOM 661 C CA . GLY A 1 86 ? -7.587 -7.087 4.958 1.00 93.69 86 GLY A CA 1
ATOM 662 C C . GLY A 1 86 ? -6.903 -6.181 3.931 1.00 93.69 86 GLY A C 1
ATOM 663 O O . GLY A 1 86 ? -6.478 -6.651 2.880 1.00 93.69 86 GLY A O 1
ATOM 664 N N . VAL A 1 87 ? -6.722 -4.896 4.250 1.00 94.44 87 VAL A N 1
ATOM 665 C CA . VAL A 1 87 ? -6.004 -3.954 3.376 1.00 94.44 87 VAL A CA 1
ATOM 666 C C . VAL A 1 87 ? -4.541 -4.361 3.180 1.00 94.44 87 VAL A C 1
ATOM 668 O O . VAL A 1 87 ? -4.062 -4.368 2.046 1.00 94.44 87 VAL A O 1
ATOM 671 N N . VAL A 1 88 ? -3.836 -4.736 4.250 1.00 91.75 88 VAL A N 1
ATOM 672 C CA . VAL A 1 88 ? -2.440 -5.201 4.161 1.00 91.75 88 VAL A CA 1
ATOM 673 C C . VAL A 1 88 ? -2.342 -6.481 3.330 1.00 91.75 88 VAL A C 1
ATOM 675 O O . VAL A 1 88 ? -1.453 -6.594 2.487 1.00 91.75 88 VAL A O 1
ATOM 678 N N . THR A 1 89 ? -3.278 -7.420 3.493 1.00 94.38 89 THR A N 1
ATOM 679 C CA . THR A 1 89 ? -3.350 -8.627 2.658 1.00 94.38 89 THR A CA 1
ATOM 680 C C . THR A 1 89 ? -3.530 -8.285 1.178 1.00 94.38 89 THR A C 1
ATOM 682 O O . THR A 1 89 ? -2.855 -8.878 0.340 1.00 94.38 89 THR A O 1
ATOM 685 N N . CYS A 1 90 ? -4.370 -7.303 0.836 1.00 94.62 90 CYS A N 1
ATOM 686 C CA . CYS A 1 90 ? -4.530 -6.852 -0.549 1.00 94.62 90 CYS A CA 1
ATOM 687 C C . CYS A 1 90 ? -3.243 -6.239 -1.122 1.00 94.62 90 CYS A C 1
ATOM 689 O O . CYS A 1 90 ? -2.894 -6.521 -2.266 1.00 94.62 90 CYS A O 1
ATOM 691 N N . TRP A 1 91 ? -2.511 -5.447 -0.334 1.00 93.06 91 TRP A N 1
ATOM 692 C CA . TRP A 1 91 ? -1.205 -4.919 -0.742 1.00 93.06 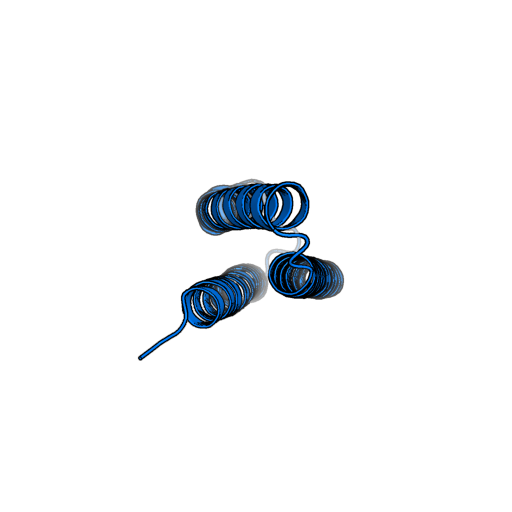91 TRP A CA 1
ATOM 693 C C . TRP A 1 91 ? -0.183 -6.032 -0.989 1.00 93.06 91 TRP A C 1
ATOM 695 O O . TRP A 1 91 ? 0.526 -6.000 -1.994 1.00 93.06 91 TRP A O 1
ATOM 705 N N . LEU A 1 92 ? -0.139 -7.045 -0.119 1.00 90.88 92 LEU A N 1
ATOM 706 C CA . LEU A 1 92 ? 0.720 -8.217 -0.308 1.00 90.88 92 LEU A CA 1
ATOM 707 C C . LEU A 1 92 ? 0.347 -8.992 -1.575 1.00 90.88 92 LEU A C 1
ATOM 709 O O . LEU A 1 92 ? 1.229 -9.346 -2.354 1.00 90.88 92 LEU A O 1
ATOM 713 N N . ALA A 1 93 ? -0.948 -9.210 -1.818 1.00 92.88 93 ALA A N 1
ATOM 714 C CA . ALA A 1 93 ? -1.423 -9.858 -3.036 1.00 92.88 93 ALA A CA 1
ATOM 715 C C . ALA A 1 93 ? -1.011 -9.071 -4.291 1.00 92.88 93 ALA A C 1
ATOM 717 O O . ALA A 1 93 ? -0.495 -9.660 -5.237 1.00 92.88 93 ALA A O 1
ATOM 718 N N . ALA A 1 94 ? -1.155 -7.742 -4.280 1.00 89.62 94 ALA A N 1
ATOM 719 C CA . ALA A 1 94 ? -0.723 -6.885 -5.383 1.00 89.62 94 ALA A CA 1
ATOM 720 C C . ALA A 1 94 ? 0.793 -6.974 -5.626 1.00 89.62 94 ALA A C 1
ATOM 722 O O . ALA A 1 94 ? 1.225 -7.095 -6.770 1.00 89.62 94 ALA A O 1
ATOM 723 N N . ALA A 1 95 ? 1.603 -6.982 -4.564 1.00 87.44 95 ALA A N 1
ATOM 724 C CA . ALA A 1 95 ? 3.052 -7.138 -4.672 1.00 87.44 95 ALA A CA 1
ATOM 725 C C . ALA A 1 95 ? 3.453 -8.506 -5.255 1.00 87.44 95 ALA A C 1
ATOM 727 O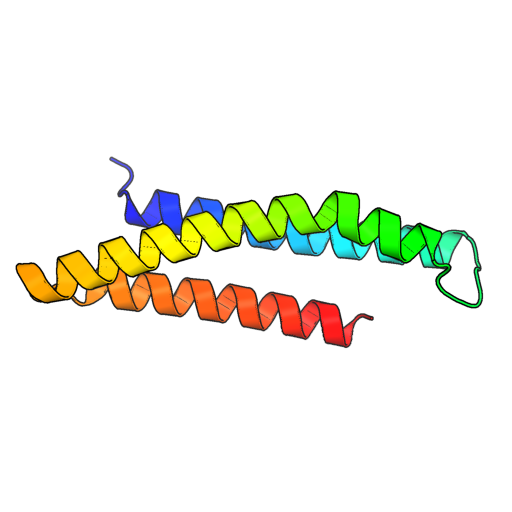 O . ALA A 1 95 ? 4.364 -8.579 -6.078 1.00 87.44 95 ALA A O 1
ATOM 728 N N . ILE A 1 96 ? 2.757 -9.584 -4.872 1.00 89.38 96 ILE A N 1
ATOM 729 C CA . ILE A 1 96 ? 2.974 -10.926 -5.434 1.00 89.38 96 ILE A CA 1
ATOM 730 C C . ILE A 1 96 ? 2.623 -10.954 -6.924 1.00 89.38 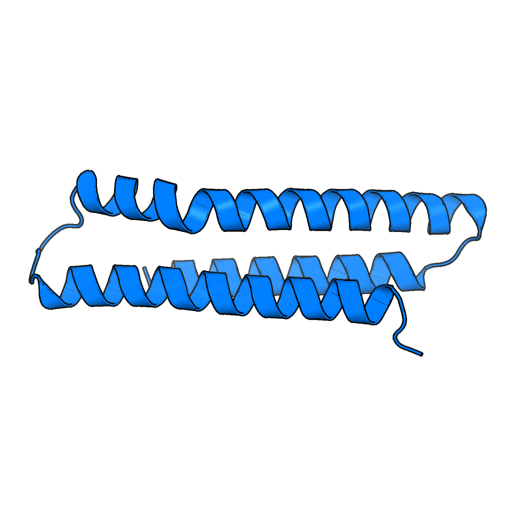96 ILE A C 1
ATOM 732 O O . ILE A 1 96 ? 3.397 -11.492 -7.710 1.00 89.38 96 ILE A O 1
ATOM 736 N N . VAL A 1 97 ? 1.496 -10.352 -7.321 1.00 88.88 97 VAL A N 1
ATOM 737 C CA . VAL A 1 97 ? 1.095 -10.250 -8.735 1.00 88.88 97 VAL A CA 1
ATOM 738 C C . VAL A 1 97 ? 2.158 -9.511 -9.542 1.00 88.88 97 VAL A C 1
ATOM 740 O O . VAL A 1 97 ? 2.594 -10.018 -10.567 1.00 88.88 97 VAL A O 1
ATOM 743 N N . VAL A 1 98 ? 2.631 -8.361 -9.057 1.00 85.00 98 VAL A N 1
ATOM 744 C CA . VAL A 1 98 ? 3.704 -7.597 -9.713 1.00 85.00 98 VAL A CA 1
ATOM 745 C C . VAL A 1 98 ? 4.984 -8.415 -9.840 1.00 85.00 98 VAL A C 1
ATOM 747 O O . VAL A 1 98 ? 5.581 -8.438 -10.909 1.00 85.00 98 VAL A O 1
ATOM 750 N N . ARG A 1 99 ? 5.384 -9.134 -8.787 1.00 80.38 99 ARG A N 1
ATOM 751 C CA . ARG A 1 99 ? 6.556 -10.013 -8.839 1.00 80.38 99 ARG A CA 1
ATOM 752 C C . ARG A 1 99 ? 6.389 -11.157 -9.840 1.00 80.38 99 ARG A C 1
ATOM 754 O O . ARG A 1 99 ? 7.367 -11.542 -10.453 1.00 80.38 99 ARG A O 1
ATOM 761 N N . GLY A 1 100 ? 5.191 -11.723 -9.976 1.00 74.31 100 GLY A N 1
ATOM 762 C CA . GLY A 1 100 ? 4.920 -12.769 -10.966 1.00 74.31 100 GLY A CA 1
ATOM 763 C C . GLY A 1 100 ? 4.876 -12.256 -12.410 1.00 74.31 100 GLY A C 1
ATOM 764 O O . GLY A 1 100 ? 4.954 -13.060 -13.333 1.00 74.31 100 GLY A O 1
ATOM 765 N N . LEU A 1 101 ? 4.731 -10.941 -12.602 1.00 62.47 101 LEU A N 1
ATOM 766 C CA . LEU A 1 101 ? 4.752 -10.281 -13.908 1.00 62.47 101 LEU A CA 1
ATOM 767 C C . LEU A 1 101 ? 6.150 -9.793 -14.319 1.00 62.47 101 LEU A C 1
ATOM 769 O O . LEU A 1 101 ? 6.316 -9.428 -15.481 1.00 62.47 101 LEU A O 1
ATOM 773 N N . ALA A 1 102 ? 7.101 -9.696 -13.385 1.00 55.75 102 ALA A N 1
ATOM 774 C CA . ALA A 1 102 ? 8.463 -9.196 -13.594 1.00 55.75 102 ALA A CA 1
ATOM 775 C C . ALA A 1 102 ? 9.458 -10.347 -13.776 1.00 55.75 102 ALA A C 1
ATOM 777 O O . ALA A 1 102 ? 10.390 -10.168 -14.586 1.00 55.75 102 ALA A O 1
#

Sequence (102 aa):
MISRRCLYVGANALGILLFLYFVREIQSTIQREERSHPDFGDSLSFIFTALPLVGVFAMVNLLGAVSAAVAYFQRRETAPAVVCAGVVTCWLAAAIVVRGLA

Mean predicted aligned error: 5.57 Å

Nearest PDB structures (foldseek):
  7q83-assembly2_D  TM=4.888E-01  e=3.990E+00  Saccharomyces cerevisiae S288C
  7q83-assembly1_B  TM=4.915E-01  e=6.615E+00  Saccharomyces cerevisiae S288C
  1fio-assembly1_A  TM=5.051E-01  e=7.402E+00  Saccharomyces cerevisiae